Protein AF-A0A179SED1-F1 (afdb_monomer_lite)

Structure (mmCIF, N/CA/C/O backbone):
data_AF-A0A179SED1-F1
#
_entry.id   AF-A0A179SED1-F1
#
loop_
_atom_site.group_PDB
_atom_site.id
_atom_site.type_symbol
_atom_site.label_atom_id
_atom_site.label_alt_id
_atom_site.label_comp_id
_atom_site.label_asym_id
_atom_site.label_entity_id
_atom_site.label_seq_id
_atom_site.pdbx_PDB_ins_code
_atom_site.Cartn_x
_atom_site.Cartn_y
_atom_site.Cartn_z
_atom_site.occupancy
_atom_site.B_iso_or_equiv
_atom_site.auth_seq_id
_atom_site.auth_comp_id
_atom_site.auth_asym_id
_atom_site.auth_atom_id
_atom_site.pdbx_PDB_model_num
ATOM 1 N N . MET A 1 1 ? 1.292 12.382 -0.722 1.00 81.38 1 MET A N 1
ATOM 2 C CA . MET A 1 1 ? 1.541 10.934 -0.867 1.00 81.38 1 MET A CA 1
ATOM 3 C C . MET A 1 1 ? 2.669 10.741 -1.849 1.00 81.38 1 MET A C 1
ATOM 5 O O . MET A 1 1 ? 2.560 11.176 -2.990 1.00 81.38 1 MET A O 1
ATOM 9 N N . ARG A 1 2 ? 3.728 10.085 -1.390 1.00 87.12 2 ARG A N 1
ATOM 10 C CA . ARG A 1 2 ? 4.932 9.786 -2.158 1.00 87.12 2 ARG A CA 1
ATOM 11 C C . ARG A 1 2 ? 5.205 8.290 -2.091 1.00 87.12 2 ARG A C 1
ATOM 13 O O . ARG A 1 2 ? 5.183 7.719 -1.002 1.00 87.12 2 ARG A O 1
ATOM 20 N N . LEU A 1 3 ? 5.478 7.663 -3.228 1.00 88.25 3 LEU A N 1
ATOM 21 C CA . LEU A 1 3 ? 5.953 6.285 -3.256 1.00 88.25 3 LEU A CA 1
ATOM 22 C C . LEU A 1 3 ? 7.422 6.238 -2.816 1.00 88.25 3 LEU A C 1
ATOM 24 O O . LEU A 1 3 ? 8.229 7.059 -3.246 1.00 88.25 3 LEU A O 1
ATOM 28 N N . VAL A 1 4 ? 7.749 5.323 -1.906 1.00 90.25 4 VAL A N 1
ATOM 29 C CA . VAL A 1 4 ? 9.091 5.194 -1.314 1.00 90.25 4 VAL A CA 1
ATOM 30 C C . VAL A 1 4 ? 9.790 3.942 -1.814 1.00 90.25 4 VAL A C 1
ATOM 32 O O . VAL A 1 4 ? 10.969 3.993 -2.138 1.00 90.25 4 VAL A O 1
ATOM 35 N N . GLU A 1 5 ? 9.076 2.821 -1.840 1.00 88.31 5 GLU A N 1
ATOM 36 C CA . GLU A 1 5 ? 9.633 1.519 -2.195 1.00 88.31 5 GLU A CA 1
ATOM 37 C C . GLU A 1 5 ? 8.547 0.633 -2.795 1.00 88.31 5 GLU A C 1
ATOM 39 O O . GLU A 1 5 ? 7.367 0.757 -2.453 1.00 88.31 5 GLU A O 1
ATOM 44 N N . VAL A 1 6 ? 8.958 -0.283 -3.666 1.00 88.88 6 VAL A N 1
ATOM 45 C CA . VAL A 1 6 ? 8.088 -1.245 -4.332 1.00 88.88 6 VAL A CA 1
ATOM 46 C C . VAL A 1 6 ? 8.733 -2.622 -4.287 1.00 88.88 6 VAL A C 1
ATOM 48 O O . VAL A 1 6 ? 9.939 -2.765 -4.471 1.00 88.88 6 VAL A O 1
ATOM 51 N N . SER A 1 7 ? 7.916 -3.647 -4.079 1.00 86.50 7 SER A N 1
ATOM 52 C CA . SER A 1 7 ? 8.305 -5.052 -4.176 1.00 86.50 7 SER A CA 1
ATOM 53 C C . SER A 1 7 ? 7.235 -5.838 -4.928 1.00 86.50 7 SER A C 1
ATOM 55 O O . SER A 1 7 ? 6.103 -5.386 -5.057 1.00 86.50 7 SER A O 1
ATOM 57 N N . SER A 1 8 ? 7.522 -7.076 -5.321 1.00 85.38 8 SER A N 1
ATOM 58 C CA . SER A 1 8 ? 6.543 -7.956 -5.982 1.00 85.38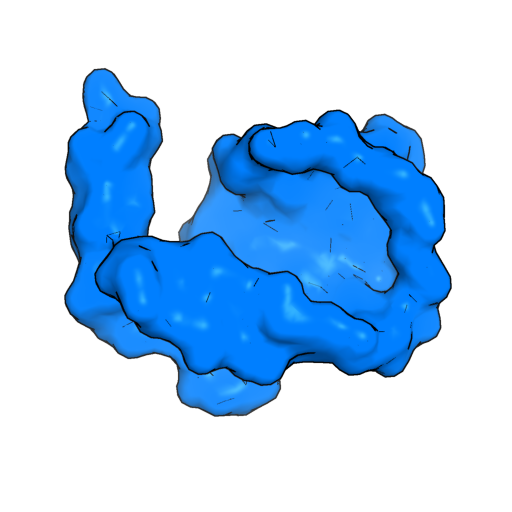 8 SER A CA 1
ATOM 59 C C . SER A 1 8 ? 5.238 -8.173 -5.195 1.00 85.38 8 SER A C 1
ATOM 61 O O . SER A 1 8 ? 4.253 -8.625 -5.770 1.00 85.38 8 SER A O 1
ATOM 63 N N . HIS A 1 9 ? 5.210 -7.864 -3.894 1.00 87.62 9 HIS A N 1
ATOM 64 C CA . HIS A 1 9 ? 4.077 -8.123 -3.000 1.00 87.62 9 HIS A CA 1
ATOM 65 C C . HIS A 1 9 ? 3.391 -6.852 -2.484 1.00 87.62 9 HIS A C 1
ATOM 67 O O . HIS A 1 9 ? 2.417 -6.947 -1.728 1.00 87.62 9 HIS A O 1
ATOM 73 N N . GLY A 1 10 ? 3.890 -5.664 -2.832 1.00 91.62 10 GLY A N 1
ATOM 74 C CA . GLY A 1 10 ? 3.391 -4.440 -2.224 1.00 91.62 10 GLY A CA 1
ATOM 75 C C . GLY A 1 10 ? 4.260 -3.211 -2.430 1.00 91.62 10 GLY A C 1
ATOM 76 O O . GLY A 1 10 ? 5.253 -3.236 -3.151 1.00 91.62 10 GLY A O 1
ATOM 77 N N . ALA A 1 11 ? 3.881 -2.140 -1.744 1.00 92.62 11 ALA A N 1
ATOM 78 C CA . ALA A 1 11 ? 4.510 -0.834 -1.845 1.00 92.62 11 ALA A CA 1
ATOM 79 C C . ALA A 1 11 ? 4.586 -0.149 -0.479 1.00 92.62 11 ALA A C 1
ATOM 81 O O . ALA A 1 11 ? 3.700 -0.307 0.363 1.00 92.62 11 ALA A O 1
ATOM 82 N N . ARG A 1 12 ? 5.624 0.658 -0.272 1.00 92.94 12 ARG A N 1
ATOM 83 C CA . ARG A 1 12 ? 5.726 1.591 0.849 1.00 92.94 12 ARG A CA 1
ATOM 84 C C . ARG A 1 12 ? 5.439 2.995 0.347 1.00 92.94 12 ARG A C 1
ATOM 86 O O . ARG A 1 12 ? 6.102 3.473 -0.571 1.00 92.94 12 ARG A O 1
ATOM 93 N N . VAL A 1 13 ? 4.507 3.675 1.001 1.00 93.31 13 VAL A N 1
ATOM 94 C CA . VAL A 1 13 ? 4.165 5.074 0.728 1.00 93.31 13 VAL A CA 1
ATOM 95 C C . VAL A 1 13 ? 4.452 5.940 1.952 1.00 93.31 13 VAL A C 1
ATOM 97 O O . VAL A 1 13 ? 4.374 5.478 3.090 1.00 93.31 13 VAL A O 1
ATOM 100 N N . ALA A 1 14 ? 4.800 7.197 1.715 1.00 93.56 14 ALA A N 1
ATOM 101 C CA . ALA A 1 14 ? 5.001 8.233 2.720 1.00 93.56 14 ALA A CA 1
ATOM 102 C C . ALA A 1 14 ? 4.072 9.422 2.458 1.00 93.56 14 ALA A C 1
ATOM 104 O O . ALA A 1 14 ? 3.459 9.528 1.390 1.00 93.56 14 ALA A O 1
ATOM 105 N N . GLU A 1 15 ? 3.985 10.325 3.434 1.00 92.88 15 GLU A N 1
ATOM 106 C CA . GLU A 1 15 ? 3.147 11.528 3.378 1.00 92.88 15 GLU A CA 1
ATOM 107 C C . GLU A 1 15 ? 1.679 11.177 3.101 1.00 92.88 15 GLU A C 1
ATOM 109 O O . GLU A 1 15 ? 1.017 11.761 2.231 1.00 92.88 15 GLU A O 1
ATOM 114 N N . VAL A 1 16 ? 1.201 10.147 3.799 1.00 90.31 16 VAL A N 1
ATOM 115 C CA . VAL A 1 16 ? -0.188 9.697 3.760 1.00 90.31 16 VAL A CA 1
ATOM 116 C C . VAL A 1 16 ? -0.867 9.984 5.097 1.00 90.31 16 VAL A C 1
ATOM 118 O O . VAL A 1 16 ? -0.214 9.921 6.144 1.00 90.31 16 VAL A O 1
ATOM 121 N N . PRO A 1 17 ? -2.173 10.305 5.091 1.00 89.69 17 PRO A N 1
ATOM 122 C CA . PRO A 1 17 ? -2.937 10.383 6.327 1.00 89.69 17 PRO A CA 1
ATOM 123 C C . PRO A 1 17 ? -2.937 9.018 7.035 1.00 89.69 17 PRO A C 1
ATOM 125 O O . PRO A 1 17 ? -2.724 7.997 6.379 1.00 89.69 17 PRO A O 1
ATOM 128 N N . PRO A 1 18 ? -3.213 8.969 8.349 1.00 89.38 18 PRO A N 1
ATOM 129 C CA . PRO A 1 18 ? -3.328 7.708 9.071 1.00 89.38 18 PRO A CA 1
ATOM 130 C C . PRO A 1 18 ? -4.342 6.776 8.400 1.00 89.38 18 PRO A C 1
ATOM 132 O O . PRO A 1 18 ? -5.509 7.132 8.212 1.00 89.38 18 PRO A O 1
ATOM 135 N N . LEU A 1 19 ? -3.895 5.574 8.042 1.00 91.12 19 LEU A N 1
ATOM 136 C CA . LEU A 1 19 ? -4.736 4.536 7.463 1.00 91.12 19 LEU A CA 1
ATOM 137 C C . LEU A 1 19 ? -4.930 3.412 8.479 1.00 91.12 19 LEU A C 1
ATOM 139 O O . LEU A 1 19 ? -3.991 2.986 9.142 1.00 91.12 19 LEU A O 1
ATOM 143 N N . ALA A 1 20 ? -6.152 2.900 8.595 1.00 93.88 20 ALA A N 1
ATOM 144 C CA . ALA A 1 20 ? -6.401 1.743 9.444 1.00 93.88 20 ALA A CA 1
ATOM 145 C C . ALA A 1 20 ? -5.733 0.494 8.848 1.00 93.88 20 ALA A C 1
ATOM 147 O O . ALA A 1 20 ? -5.951 0.169 7.680 1.00 93.88 20 ALA A O 1
ATOM 148 N N . SER A 1 21 ? -4.956 -0.227 9.656 1.00 93.88 21 SER A N 1
ATOM 149 C CA . SER A 1 21 ? -4.439 -1.545 9.283 1.00 93.88 21 SER A CA 1
ATOM 150 C C . SER A 1 21 ? -5.591 -2.489 8.922 1.00 93.88 21 SER A C 1
ATOM 152 O O . SER A 1 21 ? -6.641 -2.482 9.563 1.00 93.88 21 SER A O 1
ATOM 154 N N . GLY A 1 22 ? -5.411 -3.284 7.869 1.00 94.25 22 GLY A N 1
ATOM 155 C CA . GLY A 1 22 ? -6.439 -4.160 7.305 1.00 94.25 22 GLY A CA 1
ATOM 156 C C . GLY A 1 22 ? -7.436 -3.457 6.378 1.00 94.25 22 GLY A C 1
ATOM 157 O O . GLY A 1 22 ? -8.240 -4.130 5.734 1.00 94.25 22 GLY A O 1
ATOM 158 N N . LYS A 1 23 ? -7.387 -2.124 6.252 1.00 94.69 23 LYS A N 1
ATOM 159 C CA . LYS A 1 23 ? -8.260 -1.389 5.332 1.00 94.69 23 LYS A CA 1
ATOM 160 C C . LYS A 1 23 ? -7.921 -1.736 3.882 1.00 94.69 23 LYS A C 1
ATOM 162 O O . LYS A 1 23 ? -6.765 -1.635 3.472 1.00 94.69 23 LYS A O 1
ATOM 167 N N . ALA A 1 24 ? -8.941 -2.094 3.107 1.00 95.06 24 ALA A N 1
ATOM 168 C CA . ALA A 1 24 ? -8.831 -2.211 1.660 1.00 95.06 24 ALA A CA 1
ATOM 169 C C . ALA A 1 24 ? -8.707 -0.8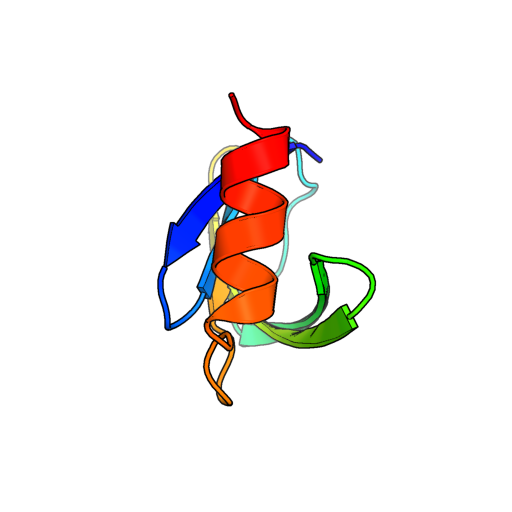18 1.028 1.00 95.06 24 ALA A C 1
ATOM 171 O O . ALA A 1 24 ? -9.455 0.103 1.370 1.00 95.06 24 ALA A O 1
ATOM 172 N N . VAL A 1 25 ? -7.756 -0.671 0.116 1.00 93.50 25 VAL A N 1
ATOM 173 C CA . VAL A 1 25 ? -7.495 0.560 -0.630 1.00 93.50 25 VAL A CA 1
ATOM 174 C C . VAL A 1 25 ? -7.236 0.223 -2.092 1.00 93.50 25 VAL A C 1
ATOM 176 O O . VAL A 1 25 ? -6.865 -0.900 -2.434 1.00 93.50 25 VAL A O 1
ATOM 179 N N . GLU A 1 26 ? -7.424 1.208 -2.958 1.00 91.56 26 GLU A N 1
ATOM 180 C CA . GLU A 1 26 ? -6.945 1.134 -4.331 1.00 91.56 26 GLU A CA 1
ATOM 181 C C . GLU A 1 26 ? -5.588 1.826 -4.422 1.00 91.56 26 GLU A C 1
ATOM 183 O O . GLU A 1 26 ? -5.391 2.910 -3.867 1.00 91.56 26 GLU A O 1
ATOM 188 N N . PHE A 1 27 ? -4.655 1.182 -5.108 1.00 86.88 27 PHE A N 1
ATOM 189 C CA . PHE A 1 27 ? -3.307 1.669 -5.347 1.00 86.88 27 PHE A CA 1
ATOM 190 C C . PHE A 1 27 ? -3.085 1.748 -6.855 1.00 86.88 27 PHE A C 1
ATOM 192 O O . PHE A 1 27 ? -3.260 0.754 -7.554 1.00 86.88 27 PHE A O 1
ATOM 199 N N . GLU A 1 28 ? -2.755 2.931 -7.363 1.00 86.00 28 GLU A N 1
ATOM 200 C CA . GLU A 1 28 ? -2.461 3.136 -8.780 1.00 86.00 28 GLU A CA 1
ATOM 201 C C . GLU A 1 28 ? -0.949 3.112 -9.008 1.00 86.00 28 GLU A C 1
ATOM 203 O O . GLU A 1 28 ? -0.201 3.770 -8.284 1.00 86.00 28 GLU A O 1
ATOM 208 N N . MET A 1 29 ? -0.513 2.342 -10.004 1.00 81.81 29 MET A N 1
ATOM 209 C CA . MET A 1 29 ? 0.887 2.143 -10.365 1.00 81.81 29 MET A CA 1
ATOM 210 C C . MET A 1 29 ? 1.001 1.846 -11.857 1.00 81.81 29 MET A C 1
ATOM 212 O O . MET A 1 29 ? 0.262 1.002 -12.354 1.00 81.81 29 MET A O 1
ATOM 216 N N . GLY A 1 30 ? 1.894 2.527 -12.584 1.00 77.50 30 GLY A N 1
ATOM 217 C CA . GLY A 1 30 ? 2.061 2.281 -14.029 1.00 77.50 30 GLY A CA 1
ATOM 218 C C . GLY A 1 30 ? 0.780 2.494 -14.858 1.00 77.50 30 GLY A C 1
ATOM 219 O O . GLY A 1 30 ? 0.581 1.883 -15.897 1.00 77.50 30 GLY A O 1
ATOM 220 N N . GLY A 1 31 ? -0.165 3.311 -14.371 1.00 80.81 31 GLY A N 1
ATOM 221 C CA . GLY A 1 31 ? -1.490 3.462 -14.993 1.00 80.81 31 GLY A CA 1
ATOM 222 C C . GLY A 1 31 ? -2.457 2.292 -14.747 1.00 80.81 31 GLY A C 1
ATOM 223 O O . GLY A 1 31 ? -3.605 2.346 -15.189 1.00 80.81 31 GLY A O 1
ATOM 224 N N . SER A 1 32 ? -2.033 1.267 -14.006 1.00 81.75 32 SER A N 1
ATOM 225 C CA . SER A 1 32 ? -2.870 0.169 -13.526 1.00 81.75 32 SER A CA 1
ATOM 226 C C . SER A 1 32 ? -3.390 0.463 -12.122 1.00 81.75 32 SER A C 1
ATOM 228 O O . SER A 1 32 ? -2.642 0.858 -11.228 1.00 81.75 32 SER A O 1
ATOM 230 N N . ARG A 1 33 ? -4.682 0.216 -11.893 1.00 87.44 33 ARG A N 1
ATOM 231 C CA . ARG A 1 33 ? -5.316 0.339 -10.576 1.00 87.44 33 ARG A CA 1
ATOM 232 C C . ARG A 1 33 ? -5.425 -1.040 -9.932 1.00 87.44 33 ARG A C 1
ATOM 234 O O . ARG A 1 33 ? -5.967 -1.970 -10.527 1.00 87.44 33 ARG A O 1
ATOM 241 N N . LEU A 1 34 ? -4.883 -1.176 -8.729 1.00 89.00 34 LEU A N 1
ATOM 242 C CA . LEU A 1 34 ? -4.692 -2.448 -8.043 1.00 89.00 34 LEU A CA 1
ATOM 243 C C . LEU A 1 34 ? -5.388 -2.435 -6.686 1.00 89.00 34 LEU A C 1
ATOM 245 O O . LEU A 1 34 ? -5.338 -1.452 -5.947 1.00 89.00 34 LEU A O 1
ATOM 249 N N . HIS A 1 35 ? -5.995 -3.562 -6.324 1.00 91.75 35 HIS A N 1
ATOM 250 C CA . HIS A 1 35 ? -6.515 -3.756 -4.977 1.00 91.75 35 HIS A CA 1
ATOM 251 C C . HIS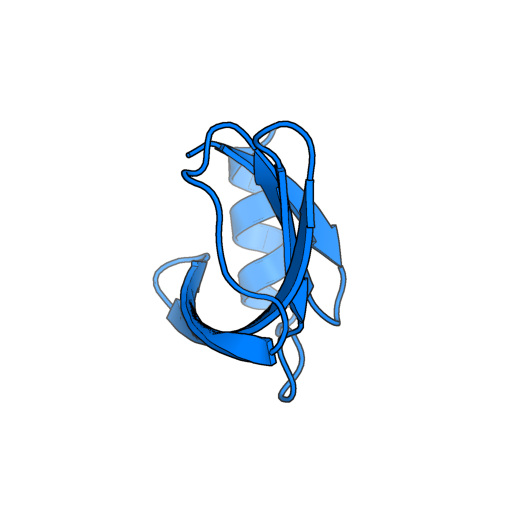 A 1 35 ? -5.370 -4.050 -4.008 1.00 91.75 35 HIS A C 1
ATOM 253 O O . HIS A 1 35 ? -4.619 -5.013 -4.183 1.00 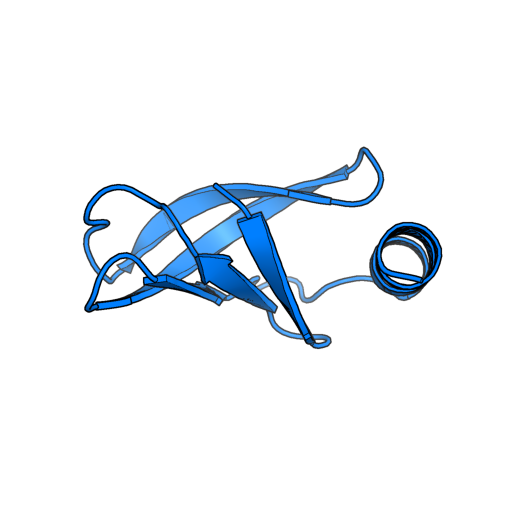91.75 35 HIS A O 1
ATOM 259 N N . ALA A 1 36 ? -5.273 -3.244 -2.957 1.00 94.19 36 ALA A N 1
ATOM 260 C CA . ALA A 1 36 ? -4.293 -3.407 -1.899 1.00 94.19 36 ALA A CA 1
ATOM 261 C C . ALA A 1 36 ? -4.955 -3.377 -0.517 1.00 94.19 36 ALA A C 1
ATOM 263 O O . ALA A 1 36 ? -6.086 -2.927 -0.335 1.00 94.19 36 ALA A O 1
ATOM 264 N N . VAL A 1 37 ? -4.227 -3.864 0.478 1.00 96.19 37 VAL A N 1
ATOM 265 C CA . VAL A 1 37 ? -4.619 -3.822 1.885 1.00 96.19 37 VAL A CA 1
ATOM 266 C C . VAL A 1 37 ? -3.522 -3.120 2.664 1.00 96.19 37 VAL A C 1
ATOM 268 O O . VAL A 1 37 ? -2.338 -3.401 2.469 1.00 96.19 37 VAL A O 1
ATOM 271 N N . VAL A 1 38 ? -3.902 -2.218 3.563 1.00 96.06 38 VAL A N 1
ATOM 272 C CA . VAL A 1 38 ? -2.960 -1.543 4.460 1.00 96.06 38 VAL A CA 1
ATOM 273 C C . VAL A 1 38 ? -2.401 -2.571 5.444 1.00 96.06 38 VAL A C 1
ATOM 275 O O . VAL A 1 38 ? -3.117 -3.062 6.314 1.00 96.06 38 VAL A O 1
ATOM 278 N N . ALA A 1 39 ? -1.129 -2.928 5.298 1.00 95.75 39 ALA A N 1
ATOM 279 C CA . ALA A 1 39 ? -0.444 -3.870 6.180 1.00 95.75 39 ALA A CA 1
ATOM 280 C C . ALA A 1 39 ? -0.039 -3.212 7.506 1.00 95.75 39 ALA A C 1
ATOM 282 O O . ALA A 1 39 ? -0.108 -3.841 8.558 1.00 95.75 39 ALA A O 1
ATOM 283 N N . TRP A 1 40 ? 0.367 -1.946 7.444 1.00 95.50 40 TRP A N 1
ATOM 284 C CA . TRP A 1 40 ? 0.713 -1.112 8.591 1.00 95.50 40 TRP A CA 1
ATOM 285 C C . TRP A 1 40 ? 0.577 0.364 8.208 1.00 95.50 40 TRP A C 1
ATOM 287 O O . TRP A 1 40 ? 0.666 0.715 7.029 1.00 95.50 40 TRP A O 1
ATOM 297 N N . SER A 1 41 ? 0.382 1.224 9.204 1.00 95.56 41 SER A N 1
ATOM 298 C CA . SER A 1 41 ? 0.393 2.679 9.054 1.00 95.56 41 SER A CA 1
ATOM 299 C C . SER A 1 41 ? 1.010 3.289 10.304 1.00 95.56 41 SER A C 1
ATOM 301 O O . SER A 1 41 ? 0.473 3.126 11.396 1.00 95.56 41 SER A O 1
ATOM 303 N N . GLU A 1 42 ? 2.120 4.002 10.152 1.00 93.69 42 GLU A N 1
ATOM 304 C CA . GLU A 1 42 ? 2.844 4.607 11.270 1.00 93.69 42 GLU A CA 1
ATOM 305 C C . GLU A 1 42 ? 3.667 5.808 10.791 1.00 93.69 42 GLU A C 1
ATOM 307 O O . GLU A 1 42 ? 4.244 5.781 9.704 1.00 93.69 42 GLU A O 1
ATOM 312 N N . GLY A 1 43 ? 3.712 6.879 11.592 1.00 90.38 43 GLY A N 1
ATOM 313 C CA . GLY A 1 43 ? 4.617 8.011 11.354 1.00 90.38 43 GLY A CA 1
ATOM 314 C C . GLY A 1 43 ? 4.428 8.720 10.006 1.00 90.38 43 GLY A C 1
ATOM 315 O O . GLY A 1 43 ? 5.397 9.196 9.426 1.00 90.38 43 GLY A O 1
ATOM 316 N N . GLY A 1 44 ? 3.201 8.751 9.472 1.00 92.38 44 GLY A N 1
ATOM 317 C CA . GLY A 1 44 ? 2.908 9.326 8.150 1.00 92.38 44 GLY A CA 1
ATOM 318 C C . GLY A 1 44 ? 3.329 8.445 6.966 1.00 92.38 44 GLY A C 1
ATOM 319 O O . GLY A 1 44 ? 3.257 8.890 5.819 1.00 92.38 44 GLY A O 1
ATOM 320 N N . GLY A 1 45 ? 3.762 7.209 7.227 1.00 94.19 45 GLY A N 1
ATOM 321 C CA . GLY A 1 45 ? 3.993 6.175 6.226 1.00 94.19 45 GLY A CA 1
ATOM 322 C C . GLY A 1 45 ? 2.986 5.035 6.328 1.00 94.19 45 GLY A C 1
ATOM 323 O O . GLY A 1 45 ? 2.414 4.783 7.390 1.00 94.19 45 GLY A O 1
ATOM 324 N N . ALA A 1 46 ? 2.796 4.322 5.222 1.00 95.69 46 ALA A N 1
ATOM 325 C CA . ALA A 1 46 ? 2.003 3.103 5.193 1.00 95.69 46 ALA A CA 1
ATOM 326 C C . ALA A 1 46 ? 2.633 2.042 4.289 1.00 95.69 46 ALA A C 1
ATOM 328 O O . ALA A 1 46 ? 3.224 2.345 3.248 1.00 95.69 46 ALA A O 1
ATOM 329 N N . GLY A 1 47 ? 2.470 0.787 4.693 1.00 95.50 47 GLY A N 1
ATOM 330 C CA . GLY A 1 47 ? 2.768 -0.377 3.873 1.00 95.50 47 GLY A CA 1
ATOM 331 C C . GLY A 1 47 ? 1.496 -0.892 3.227 1.00 95.50 47 GLY A C 1
ATOM 332 O O . GLY A 1 47 ? 0.512 -1.167 3.913 1.00 95.50 47 GLY A O 1
ATOM 333 N N . LEU A 1 48 ? 1.522 -1.050 1.913 1.00 94.75 48 LEU A N 1
ATOM 334 C CA . LEU A 1 48 ? 0.442 -1.608 1.116 1.00 94.75 48 LEU A CA 1
ATOM 335 C C . LEU A 1 48 ? 0.831 -3.015 0.685 1.00 94.75 48 LEU A C 1
ATOM 337 O O . LEU A 1 48 ? 1.891 -3.217 0.100 1.00 94.75 48 LEU A O 1
ATOM 341 N N . ARG A 1 49 ? -0.034 -3.988 0.956 1.00 94.56 49 ARG A N 1
ATOM 342 C CA . ARG A 1 49 ? 0.090 -5.358 0.459 1.00 94.56 49 ARG A CA 1
ATOM 343 C C . ARG A 1 49 ? -0.844 -5.538 -0.724 1.00 94.56 49 ARG A C 1
ATOM 345 O O . ARG A 1 49 ? -2.036 -5.280 -0.584 1.00 94.56 49 ARG A O 1
ATOM 352 N N . VAL A 1 50 ? -0.332 -6.033 -1.842 1.00 92.25 50 VAL A N 1
ATOM 353 C CA . VAL A 1 50 ? -1.125 -6.351 -3.035 1.00 92.25 50 VAL A CA 1
ATOM 354 C C . VAL A 1 50 ? -1.315 -7.870 -3.082 1.00 92.25 50 VAL A C 1
ATOM 356 O O . VAL A 1 50 ? -0.355 -8.582 -3.377 1.00 92.25 50 VAL A O 1
ATOM 359 N N . PRO A 1 51 ? -2.511 -8.410 -2.766 1.00 86.06 51 PRO A N 1
ATOM 360 C CA . PRO A 1 51 ? -2.717 -9.858 -2.663 1.00 86.06 51 PRO A CA 1
ATOM 361 C C . PRO A 1 51 ? -2.473 -10.605 -3.976 1.00 86.06 51 PRO A C 1
ATOM 363 O O . PRO A 1 51 ? -2.029 -11.748 -3.960 1.00 86.06 51 PRO A O 1
ATOM 366 N N . SER A 1 52 ? -2.736 -9.953 -5.109 1.00 84.00 52 SER A N 1
ATOM 367 C CA . SER A 1 52 ? -2.490 -10.496 -6.448 1.00 84.00 52 SER A CA 1
ATOM 368 C C . SER A 1 52 ? -1.022 -10.430 -6.885 1.00 84.00 52 SER A C 1
ATOM 370 O O . SER A 1 52 ? -0.693 -10.944 -7.952 1.00 84.00 52 SER A O 1
ATOM 372 N N . GLY A 1 53 ? -0.156 -9.783 -6.097 1.00 81.94 53 GLY A N 1
ATOM 373 C CA . GLY A 1 53 ? 1.188 -9.387 -6.511 1.00 81.94 53 GLY A CA 1
ATOM 374 C C . GLY A 1 53 ? 1.193 -8.244 -7.534 1.00 81.94 53 GLY A C 1
ATOM 375 O O . GLY A 1 53 ? 0.162 -7.904 -8.122 1.00 81.94 53 GLY A O 1
ATOM 376 N N . LEU A 1 54 ? 2.370 -7.645 -7.724 1.00 80.62 54 LEU A N 1
ATOM 377 C CA . LEU A 1 54 ? 2.655 -6.660 -8.773 1.00 80.62 54 LEU A CA 1
ATOM 378 C C . LEU A 1 54 ? 3.262 -7.360 -9.991 1.00 80.62 54 LEU A C 1
ATOM 380 O O . LEU A 1 54 ? 4.127 -8.229 -9.834 1.00 80.62 54 LEU A O 1
ATOM 384 N N . ARG A 1 55 ? 2.825 -7.005 -11.207 1.00 74.81 55 ARG A N 1
ATOM 385 C CA . ARG A 1 55 ? 3.385 -7.598 -12.429 1.00 74.81 55 ARG A CA 1
ATOM 386 C C . ARG A 1 55 ? 4.682 -6.889 -12.810 1.00 74.81 55 ARG A C 1
ATOM 388 O O . ARG A 1 55 ? 4.938 -5.751 -12.439 1.00 74.81 55 ARG A O 1
ATOM 395 N N . HIS A 1 56 ? 5.502 -7.578 -13.601 1.00 62.00 56 HIS A N 1
ATOM 396 C CA . HIS A 1 56 ? 6.821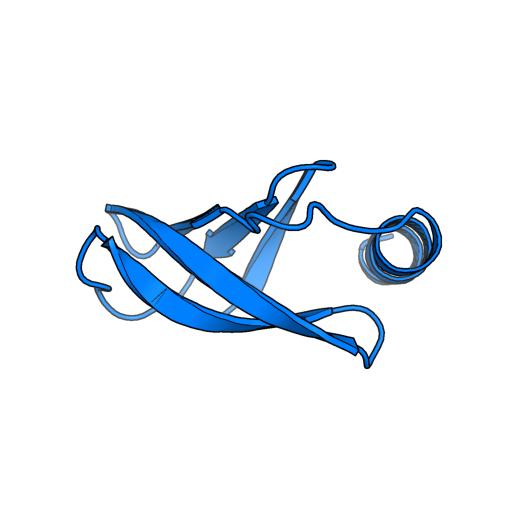 -7.090 -14.007 1.00 62.00 56 HIS A CA 1
ATOM 397 C C . HIS A 1 56 ? 6.782 -5.762 -14.787 1.00 62.00 56 HIS A C 1
ATOM 399 O O . HIS A 1 56 ? 7.735 -4.993 -14.701 1.00 62.00 56 HIS A O 1
ATOM 405 N N . LEU A 1 57 ? 5.695 -5.486 -15.526 1.00 62.75 57 LEU A N 1
ATOM 406 C CA . LEU A 1 57 ? 5.502 -4.197 -16.203 1.00 62.75 57 LEU A CA 1
ATOM 407 C C . LEU A 1 57 ? 5.330 -3.053 -15.197 1.00 62.75 57 LEU A C 1
ATOM 409 O O . LEU A 1 57 ? 6.056 -2.068 -15.291 1.00 62.75 57 LEU A O 1
ATOM 413 N N . ASP A 1 58 ? 4.460 -3.234 -14.201 1.00 65.12 58 ASP A N 1
ATOM 414 C CA . ASP A 1 58 ? 4.159 -2.211 -13.191 1.00 65.12 58 ASP A CA 1
ATOM 415 C C . ASP A 1 58 ? 5.425 -1.819 -12.398 1.00 65.12 58 ASP A C 1
ATOM 417 O O . ASP A 1 58 ? 5.634 -0.659 -12.046 1.00 65.12 58 ASP A O 1
ATOM 421 N N . LEU A 1 59 ? 6.320 -2.789 -12.162 1.00 66.38 59 LEU A N 1
ATOM 422 C CA . LEU A 1 59 ? 7.603 -2.579 -11.481 1.00 66.38 59 LEU A CA 1
ATOM 423 C C . LEU A 1 59 ? 8.600 -1.766 -12.320 1.00 66.38 59 LEU A C 1
ATOM 425 O O . LEU A 1 59 ? 9.294 -0.896 -11.787 1.00 66.38 59 LEU A O 1
ATOM 429 N N . ASN A 1 60 ? 8.696 -2.055 -13.620 1.00 65.69 60 ASN A N 1
ATOM 430 C CA . ASN A 1 60 ? 9.655 -1.401 -14.511 1.00 65.69 60 ASN A CA 1
ATOM 431 C C . ASN A 1 60 ? 9.280 0.063 -14.766 1.00 65.69 60 ASN A C 1
ATOM 433 O O . ASN A 1 60 ? 10.160 0.923 -14.775 1.00 65.69 60 ASN A O 1
ATOM 437 N N . GLU A 1 61 ? 7.991 0.350 -14.949 1.00 65.25 61 GLU A N 1
ATOM 438 C CA . GLU A 1 61 ? 7.502 1.713 -15.187 1.00 65.25 61 GLU A CA 1
ATOM 439 C C . GLU A 1 61 ? 7.726 2.622 -13.980 1.00 65.25 61 GLU A C 1
ATOM 441 O O . GLU A 1 61 ? 8.130 3.776 -14.134 1.00 65.25 61 GLU A O 1
ATOM 446 N N . GLU A 1 62 ? 7.533 2.096 -12.773 1.00 68.31 62 GLU A N 1
ATOM 447 C CA . GLU A 1 62 ? 7.783 2.867 -11.562 1.00 68.31 62 GLU A CA 1
ATOM 448 C C . GLU A 1 62 ? 9.278 3.053 -11.295 1.00 68.31 62 GLU A C 1
ATOM 450 O O . GLU A 1 62 ? 9.714 4.148 -10.945 1.00 68.31 62 GLU A O 1
ATOM 455 N N . THR A 1 63 ? 10.087 2.014 -11.527 1.00 63.03 63 THR A N 1
ATOM 456 C CA . THR A 1 63 ? 11.551 2.121 -11.410 1.00 63.03 63 THR A CA 1
ATOM 457 C C . THR A 1 63 ? 12.095 3.177 -12.374 1.00 63.03 63 THR A C 1
ATOM 459 O O . THR A 1 63 ? 12.951 3.970 -11.992 1.00 63.03 63 THR A O 1
ATOM 462 N N . ALA A 1 64 ? 11.568 3.240 -13.602 1.00 61.38 64 ALA A N 1
ATOM 463 C CA . ALA A 1 64 ? 11.949 4.250 -14.587 1.00 61.38 64 ALA A CA 1
ATOM 464 C C . ALA A 1 64 ? 11.500 5.674 -14.209 1.00 61.38 64 ALA A C 1
ATOM 466 O O . ALA A 1 64 ? 12.157 6.631 -14.604 1.00 61.38 64 ALA A O 1
ATOM 467 N N . ARG A 1 65 ? 10.403 5.836 -13.455 1.00 59.50 65 ARG A N 1
ATOM 468 C CA . ARG A 1 65 ? 9.947 7.144 -12.944 1.00 59.50 65 ARG A CA 1
ATOM 469 C C . ARG A 1 65 ? 10.682 7.613 -11.691 1.00 59.50 65 ARG A C 1
ATOM 471 O O . ARG A 1 65 ? 10.670 8.808 -11.405 1.00 59.50 65 ARG A O 1
ATOM 478 N N . ALA A 1 66 ? 11.250 6.690 -10.923 1.00 58.62 66 ALA A N 1
ATOM 479 C CA . ALA A 1 66 ? 11.973 6.996 -9.694 1.00 58.62 66 ALA A CA 1
ATOM 480 C C . ALA A 1 66 ? 13.460 7.352 -9.915 1.00 58.62 66 ALA A C 1
ATOM 482 O O . ALA A 1 66 ? 14.108 7.781 -8.958 1.00 58.62 66 ALA A O 1
ATOM 483 N N . ALA A 1 67 ? 13.987 7.155 -11.132 1.00 53.47 67 ALA A N 1
ATOM 484 C CA . ALA A 1 67 ? 15.362 7.456 -11.553 1.00 53.47 67 ALA A CA 1
ATOM 485 C C . ALA A 1 67 ? 15.490 8.861 -12.164 1.00 53.47 67 ALA A C 1
ATOM 487 O O . ALA A 1 67 ? 16.547 9.492 -11.934 1.00 53.47 67 ALA A O 1
#

pLDDT: mean 85.02, std 11.58, range [53.47, 96.19]

Foldseek 3Di:
DAWDDDDQFWTKDAQADFDDAQDWDWDAFPNDIAIWGFNDGDDRMTITTGHVTDDPNRVVRVV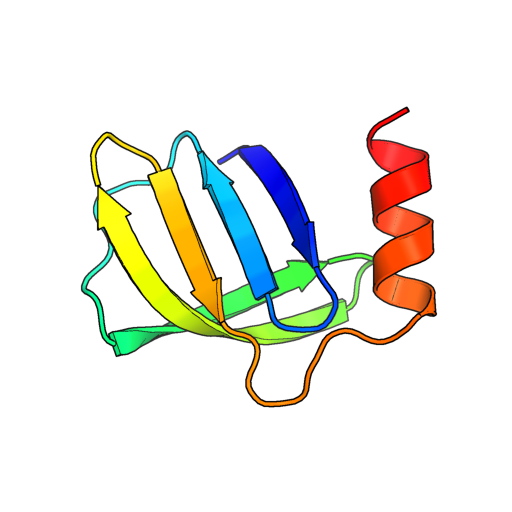VVVD

Secondary structure (DSSP, 8-state):
-EEEEEETTEEEEES-----TT-EEEEEETTEEEEEEEEEEETTEEEEE-TT---HHHHHHHHHHH-

Organism: NCBI:txid427683

Radius of gyration: 11.15 Å; chains: 1; bounding box: 24×22×28 Å

Sequence (67 aa):
MRLVEVSSHGARVAEVPPLASGKAVEFEMGGSRLHAVVAWSEGGGAGLRVPSGLRHLDLNEETARAA